Protein AF-A0A7S2RH51-F1 (afdb_monomer)

Organism: NCBI:txid49252

Sequence (144 aa):
NDNNSNNNKDEDDIMIILSPTTQEEMIAVRSLVTKYGSSKYIIIINNKLNPTPRELLTADTVYSMLPLLARPTTTTDNNKKQPAQPKIVVMRRYPKDWEIFIDMDGGGSGFELAGSTPAHSVGKRGPSMDFIADCVKRFMSLKS

Structure (mmCIF, N/CA/C/O backbone):
data_AF-A0A7S2RH51-F1
#
_entry.id   AF-A0A7S2RH51-F1
#
loop_
_atom_site.group_PDB
_atom_site.id
_atom_site.type_symbol
_atom_site.label_atom_id
_atom_site.label_alt_id
_atom_site.label_comp_id
_atom_site.label_asym_id
_atom_site.label_entity_id
_atom_site.label_seq_id
_atom_site.pdbx_PDB_ins_code
_atom_site.Cartn_x
_atom_site.Cartn_y
_atom_site.Cartn_z
_atom_site.occupancy
_atom_site.B_iso_or_equiv
_atom_site.auth_seq_id
_atom_site.auth_comp_id
_atom_site.auth_asym_id
_atom_site.auth_atom_id
_atom_site.pdbx_PDB_model_num
ATOM 1 N N . ASN A 1 1 ? -46.845 7.782 30.530 1.00 42.72 1 ASN A N 1
ATOM 2 C CA . ASN A 1 1 ? -46.306 6.527 29.977 1.00 42.72 1 ASN A CA 1
ATOM 3 C C . ASN A 1 1 ? -45.346 6.857 28.873 1.00 42.72 1 ASN A C 1
ATOM 5 O O . ASN A 1 1 ? -45.741 7.075 27.734 1.00 42.72 1 ASN A O 1
ATOM 9 N N . ASP A 1 2 ? -44.104 6.978 29.313 1.00 51.47 2 ASP A N 1
ATOM 10 C CA . ASP A 1 2 ? -42.903 7.170 28.527 1.00 51.47 2 ASP A CA 1
ATOM 11 C C . ASP A 1 2 ? -42.757 6.082 27.470 1.00 51.47 2 ASP A C 1
ATOM 13 O O . ASP A 1 2 ? -43.002 4.913 27.753 1.00 51.47 2 ASP A O 1
ATOM 17 N N . ASN A 1 3 ? -42.351 6.484 26.270 1.00 48.19 3 ASN A N 1
ATOM 18 C CA . ASN A 1 3 ? -41.490 5.703 25.384 1.00 48.19 3 ASN A CA 1
ATOM 19 C C . ASN A 1 3 ? -40.980 6.635 24.282 1.00 48.19 3 ASN A C 1
ATOM 21 O O . ASN A 1 3 ? -41.241 6.451 23.097 1.00 48.19 3 ASN A O 1
ATOM 25 N N . ASN A 1 4 ? -40.252 7.675 24.696 1.00 46.94 4 ASN A N 1
ATOM 26 C CA . ASN A 1 4 ? -39.352 8.377 23.792 1.00 46.94 4 ASN A CA 1
ATOM 27 C C . ASN A 1 4 ? -38.064 7.545 23.744 1.00 46.94 4 ASN A C 1
ATOM 29 O O . ASN A 1 4 ? -37.116 7.775 24.493 1.00 46.94 4 ASN A O 1
ATOM 33 N N . SER A 1 5 ? -38.097 6.466 22.964 1.00 49.97 5 SER A N 1
ATOM 34 C CA . SER A 1 5 ? -36.938 5.618 22.716 1.00 49.97 5 SER A CA 1
ATOM 35 C C . SER A 1 5 ? -35.871 6.463 22.025 1.00 49.97 5 SER A C 1
ATOM 37 O O . SER A 1 5 ? -35.996 6.772 20.840 1.00 49.97 5 SER A O 1
ATOM 39 N N . ASN A 1 6 ? -34.854 6.853 22.798 1.00 47.38 6 ASN A N 1
ATOM 40 C CA . ASN A 1 6 ? -33.605 7.454 22.342 1.00 47.38 6 ASN A CA 1
ATOM 41 C C . ASN A 1 6 ? -33.017 6.619 21.195 1.00 47.38 6 ASN A C 1
ATOM 43 O O . ASN A 1 6 ? -32.259 5.679 21.420 1.00 47.38 6 ASN A O 1
ATOM 47 N N . ASN A 1 7 ? -33.335 6.993 19.959 1.00 46.38 7 ASN A N 1
ATOM 48 C CA . ASN A 1 7 ? -32.644 6.539 18.758 1.00 46.38 7 ASN A CA 1
ATOM 49 C C . ASN A 1 7 ? -31.316 7.298 18.595 1.00 46.38 7 ASN A C 1
ATOM 51 O O . ASN A 1 7 ? -31.002 7.776 17.511 1.00 46.38 7 ASN A O 1
ATOM 55 N N . ASN A 1 8 ? -30.512 7.381 19.657 1.00 46.84 8 ASN A N 1
ATOM 56 C CA . ASN A 1 8 ? -29.099 7.723 19.519 1.00 46.84 8 ASN A CA 1
ATOM 57 C C . ASN A 1 8 ? -28.368 6.444 19.107 1.00 46.84 8 ASN A C 1
ATOM 59 O O . ASN A 1 8 ? -27.693 5.809 19.912 1.00 46.84 8 ASN A O 1
ATOM 63 N N . LYS A 1 9 ? -28.564 6.017 17.855 1.00 51.78 9 LYS A N 1
ATOM 64 C CA . LYS A 1 9 ? -27.570 5.164 17.206 1.00 51.78 9 LYS A CA 1
ATOM 65 C C . LYS A 1 9 ? -26.326 6.030 17.084 1.00 51.78 9 LYS A C 1
ATOM 67 O O . LYS A 1 9 ? -26.386 7.044 16.403 1.00 51.78 9 LYS A O 1
ATOM 72 N N . ASP A 1 10 ? -25.276 5.667 17.811 1.00 58.12 10 ASP A N 1
ATOM 73 C CA . ASP A 1 10 ? -23.967 6.315 17.789 1.00 58.12 10 ASP A CA 1
ATOM 74 C C . ASP A 1 10 ? -23.570 6.674 16.344 1.00 58.12 10 ASP A C 1
ATOM 76 O O . ASP A 1 10 ? -23.229 5.798 15.559 1.00 58.12 10 ASP A O 1
ATOM 80 N N . GLU A 1 11 ? -23.647 7.958 15.980 1.00 58.50 11 GLU A N 1
ATOM 81 C CA . GLU A 1 11 ? -23.594 8.431 14.583 1.00 58.50 11 GLU A CA 1
ATOM 82 C C . GLU A 1 11 ? -22.218 8.300 13.899 1.00 58.50 11 GLU A C 1
ATOM 84 O O . GLU A 1 11 ? -22.092 8.628 12.724 1.00 58.50 11 GLU A O 1
ATOM 89 N N . ASP A 1 12 ? -21.203 7.739 14.562 1.00 61.59 12 ASP A N 1
ATOM 90 C CA . ASP A 1 12 ? -19.850 7.625 14.005 1.00 61.59 12 ASP A CA 1
ATOM 91 C C . ASP A 1 12 ? -19.326 6.184 14.038 1.00 61.59 12 ASP A C 1
ATOM 93 O O . ASP A 1 12 ? -18.501 5.825 14.883 1.00 61.59 12 ASP A O 1
ATOM 97 N N . ASP A 1 13 ? -19.759 5.345 13.099 1.00 86.44 13 ASP A N 1
ATOM 98 C CA . ASP A 1 13 ? -19.234 3.976 12.937 1.00 86.44 13 ASP A CA 1
ATOM 99 C C . ASP A 1 13 ? -17.772 3.948 12.450 1.00 86.44 13 ASP A C 1
ATOM 101 O O . ASP A 1 13 ? -17.099 2.916 12.534 1.00 86.44 13 ASP A O 1
ATOM 105 N N . ILE A 1 14 ? -17.256 5.074 11.942 1.00 91.44 14 ILE A N 1
ATOM 106 C CA . ILE A 1 14 ? -15.947 5.168 11.290 1.00 91.44 14 ILE A CA 1
ATOM 107 C C . ILE A 1 14 ? -15.128 6.316 11.883 1.00 91.44 14 ILE A C 1
ATOM 109 O O . ILE A 1 14 ? -15.570 7.456 11.960 1.00 91.44 14 ILE A O 1
ATOM 113 N N . MET A 1 15 ? -13.880 6.021 12.231 1.00 92.31 15 MET A N 1
ATOM 114 C CA . MET A 1 15 ? -12.863 6.980 12.639 1.00 92.31 15 MET A CA 1
ATOM 115 C C . MET A 1 15 ? -11.750 7.010 11.595 1.00 92.31 15 MET A C 1
ATOM 117 O O . MET A 1 15 ? -11.119 5.987 11.330 1.00 92.31 15 MET A O 1
ATOM 121 N N . ILE A 1 16 ? -11.474 8.182 11.025 1.00 93.19 16 ILE A N 1
ATOM 122 C CA . ILE A 1 16 ? -10.401 8.366 10.042 1.00 93.19 16 ILE A CA 1
ATOM 123 C C . ILE A 1 16 ? -9.256 9.143 10.689 1.00 93.19 16 ILE A C 1
ATOM 125 O O . ILE A 1 16 ? -9.445 10.258 11.168 1.00 93.19 16 ILE A O 1
ATOM 129 N N . ILE A 1 17 ? -8.058 8.561 10.678 1.00 93.19 17 ILE A N 1
ATOM 130 C CA . ILE A 1 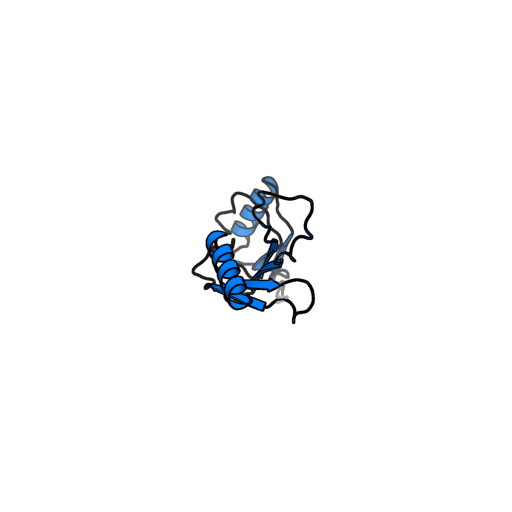17 ? -6.834 9.179 11.191 1.00 93.19 17 ILE A CA 1
ATOM 131 C C . ILE A 1 17 ? -5.897 9.437 10.013 1.00 93.19 17 ILE A C 1
ATOM 133 O O . ILE A 1 17 ? -5.470 8.510 9.319 1.00 93.19 17 ILE A O 1
ATOM 137 N N . LEU A 1 18 ? -5.578 10.707 9.780 1.00 94.00 18 LEU A N 1
ATOM 138 C CA . LEU A 1 18 ? -4.795 11.144 8.629 1.00 94.00 18 LEU A CA 1
ATOM 139 C C . LEU A 1 18 ? -3.346 11.407 9.020 1.00 94.00 18 LEU A C 1
ATOM 141 O O . LEU A 1 18 ? -3.075 12.207 9.907 1.00 94.00 18 LEU A O 1
ATOM 145 N N . SER A 1 19 ? -2.428 10.761 8.306 1.00 91.56 19 SER A N 1
ATOM 146 C CA . SER A 1 19 ? -0.990 11.026 8.328 1.00 91.56 19 SER A CA 1
ATOM 147 C C . SER A 1 19 ? -0.356 11.116 9.728 1.00 91.56 19 SER A C 1
ATOM 149 O O . SER A 1 19 ? 0.442 12.025 9.943 1.00 91.56 19 SER A O 1
ATOM 151 N N . PRO A 1 20 ? -0.639 10.201 10.679 1.00 91.81 20 PRO A N 1
ATOM 152 C CA . PRO A 1 20 ? 0.075 10.213 11.950 1.00 91.81 20 PRO A CA 1
ATOM 153 C C . PRO A 1 20 ? 1.555 9.878 11.713 1.00 91.81 20 PRO A C 1
ATOM 155 O O . PRO A 1 20 ? 1.903 8.920 11.010 1.00 91.81 20 PRO A O 1
ATOM 158 N N . THR A 1 21 ? 2.436 10.687 12.285 1.00 93.44 21 THR A N 1
ATOM 159 C CA . THR A 1 21 ? 3.883 10.681 12.065 1.00 93.44 21 THR A CA 1
ATOM 160 C C . THR A 1 21 ? 4.711 10.870 13.339 1.00 93.44 21 THR A C 1
ATOM 162 O O . THR A 1 21 ? 5.826 10.350 13.379 1.00 93.44 21 THR A O 1
ATOM 165 N N . THR A 1 22 ? 4.212 11.559 14.372 1.00 93.25 22 THR A N 1
ATOM 166 C CA . THR A 1 22 ? 4.982 11.844 15.597 1.00 93.25 22 THR A CA 1
ATOM 167 C C . THR A 1 22 ? 4.779 10.798 16.695 1.00 93.25 22 THR A C 1
ATOM 169 O O . THR A 1 22 ? 3.902 9.932 16.628 1.00 93.25 22 THR A O 1
ATOM 172 N N . GLN A 1 23 ? 5.604 10.865 17.743 1.00 92.56 23 GLN A N 1
ATOM 173 C CA . GLN A 1 23 ? 5.470 9.990 18.907 1.00 92.56 23 GLN A CA 1
ATOM 174 C C . GLN A 1 23 ? 4.186 10.284 19.700 1.00 92.56 23 GLN A C 1
ATOM 176 O O . GLN A 1 23 ? 3.526 9.360 20.171 1.00 92.56 23 GLN A O 1
ATOM 181 N N . GLU A 1 24 ? 3.798 11.549 19.825 1.00 94.19 24 GLU A N 1
ATOM 182 C CA . GLU A 1 24 ? 2.564 11.974 20.492 1.00 94.19 24 GLU A CA 1
ATOM 183 C C . GLU A 1 24 ? 1.340 11.454 19.736 1.00 94.19 24 GLU A C 1
ATOM 185 O O . GLU A 1 24 ? 0.422 10.891 20.336 1.00 94.19 24 GLU A O 1
ATOM 190 N N . GLU A 1 25 ? 1.367 11.550 18.405 1.00 94.38 25 GLU A N 1
ATOM 191 C CA . GLU A 1 25 ? 0.337 10.983 17.536 1.00 94.38 25 GLU A CA 1
ATOM 192 C C . GLU A 1 25 ? 0.288 9.458 17.662 1.00 94.38 25 GLU A C 1
ATOM 194 O O . GLU A 1 25 ? -0.796 8.879 17.685 1.00 94.38 25 GLU A O 1
ATOM 199 N N . MET A 1 26 ? 1.436 8.792 17.835 1.00 93.50 26 MET A N 1
ATOM 200 C CA . MET A 1 26 ? 1.482 7.359 18.135 1.00 93.50 26 MET A CA 1
ATOM 201 C C . MET A 1 26 ? 0.710 7.027 19.410 1.00 93.50 26 MET A C 1
ATOM 203 O O . MET A 1 26 ? -0.088 6.090 19.425 1.00 93.50 26 MET A O 1
ATOM 207 N N . ILE A 1 27 ? 0.951 7.779 20.487 1.00 93.31 27 ILE A N 1
ATOM 208 C CA . ILE A 1 27 ? 0.293 7.575 21.782 1.00 93.31 27 ILE A CA 1
ATOM 209 C C . ILE A 1 27 ? -1.217 7.788 21.634 1.00 93.31 27 ILE A C 1
ATOM 211 O O . ILE A 1 27 ? -2.001 6.965 22.113 1.00 93.31 27 ILE A O 1
ATOM 215 N N . ALA A 1 28 ? -1.625 8.835 20.914 1.00 93.56 28 ALA A N 1
ATOM 216 C CA . ALA A 1 28 ? -3.027 9.110 20.625 1.00 93.56 28 ALA A CA 1
ATOM 217 C C . ALA A 1 28 ? -3.679 7.971 19.825 1.00 93.56 28 ALA A C 1
ATOM 219 O O . ALA A 1 28 ? -4.712 7.449 20.241 1.00 93.56 28 ALA A O 1
ATOM 220 N N . VAL A 1 29 ? -3.046 7.516 18.738 1.00 94.12 29 VAL A N 1
ATOM 221 C CA . VAL A 1 29 ? -3.527 6.388 17.922 1.00 94.12 29 VAL A CA 1
ATOM 222 C C . VAL A 1 29 ? -3.697 5.136 18.775 1.00 94.12 29 VAL A C 1
ATOM 224 O O . VAL A 1 29 ? -4.739 4.491 18.709 1.00 94.12 29 VAL A O 1
ATOM 227 N N . ARG A 1 30 ? -2.717 4.802 19.621 1.00 93.44 30 ARG A N 1
ATOM 228 C CA . ARG A 1 30 ? -2.801 3.626 20.501 1.00 93.44 30 ARG A CA 1
ATOM 229 C C . ARG A 1 30 ? -3.969 3.720 21.477 1.00 93.44 30 ARG A C 1
ATOM 231 O O . ARG A 1 30 ? -4.697 2.742 21.652 1.00 93.44 30 ARG A O 1
ATOM 238 N N . SER A 1 31 ? -4.174 4.894 22.072 1.00 94.00 31 SER A N 1
ATOM 239 C CA . SER A 1 31 ? -5.305 5.155 22.966 1.00 94.00 31 SER A CA 1
ATOM 240 C C . SER A 1 31 ? -6.646 4.997 22.240 1.00 94.00 31 SER A C 1
ATOM 242 O O . SER A 1 31 ? -7.534 4.295 22.722 1.00 94.00 31 SER A O 1
ATOM 244 N N . LEU A 1 32 ? -6.771 5.565 21.035 1.00 93.62 32 LEU A N 1
ATOM 245 C CA . LEU A 1 32 ? -7.980 5.471 20.212 1.00 93.62 32 LEU A CA 1
ATOM 246 C C . LEU A 1 32 ? -8.281 4.032 19.786 1.00 93.62 32 LEU A C 1
ATOM 248 O O . LEU A 1 32 ? -9.415 3.584 19.933 1.00 93.62 32 LEU A O 1
ATOM 252 N N . VAL A 1 33 ? -7.272 3.289 19.323 1.00 92.56 33 VAL A N 1
ATOM 253 C CA . VAL A 1 33 ? -7.434 1.880 18.935 1.00 92.56 33 VAL A CA 1
ATOM 254 C C . VAL A 1 33 ? -7.821 1.016 20.132 1.00 92.56 33 VAL A C 1
ATOM 256 O O . VAL A 1 33 ? -8.706 0.177 20.013 1.00 92.56 33 VAL A O 1
ATOM 259 N N . THR A 1 34 ? -7.234 1.256 21.305 1.00 91.88 34 THR A N 1
ATOM 260 C CA . THR A 1 34 ? -7.600 0.531 22.534 1.00 91.88 34 THR A CA 1
ATOM 261 C C . THR A 1 34 ? -9.038 0.829 22.955 1.00 91.88 34 THR A C 1
ATOM 263 O O . THR A 1 34 ? -9.761 -0.071 23.372 1.00 91.88 34 THR A O 1
ATOM 266 N N . LYS A 1 35 ? -9.460 2.093 22.850 1.00 92.81 35 LYS A N 1
ATOM 267 C CA . LYS A 1 35 ? -10.776 2.536 23.313 1.00 92.81 35 LYS A CA 1
ATOM 268 C C . LYS A 1 35 ? -11.909 2.154 22.360 1.00 92.81 35 LYS A C 1
ATOM 270 O O . LYS A 1 35 ? -12.997 1.831 22.823 1.00 92.81 35 LYS A O 1
ATOM 275 N N . TYR A 1 36 ? -11.667 2.227 21.053 1.00 93.06 36 TYR A N 1
ATOM 276 C CA . TYR A 1 36 ? -12.716 2.131 20.035 1.00 93.06 36 TYR A CA 1
ATOM 277 C C . TYR A 1 36 ? -12.517 0.991 19.034 1.00 93.06 36 TYR A C 1
ATOM 279 O O . TYR A 1 36 ? -13.401 0.755 18.221 1.00 93.06 36 TYR A O 1
ATOM 287 N N . GLY A 1 37 ? -11.404 0.253 19.078 1.00 89.44 37 GLY A N 1
ATOM 288 C CA . GLY A 1 37 ? -11.105 -0.794 18.094 1.00 89.44 37 GLY A CA 1
ATOM 289 C C . GLY A 1 37 ? -12.086 -1.972 18.077 1.00 89.44 37 GLY A C 1
ATOM 290 O O . GLY A 1 37 ? -12.096 -2.726 17.110 1.00 89.44 37 GLY A O 1
ATOM 291 N N . SER A 1 38 ? -12.913 -2.134 19.116 1.00 89.00 38 SER A N 1
ATOM 292 C CA . SER A 1 38 ? -13.986 -3.138 19.174 1.00 89.00 38 SER A CA 1
ATOM 293 C C . SER A 1 38 ? -15.362 -2.612 18.755 1.00 89.00 38 SER A C 1
ATOM 295 O O . SER A 1 38 ? -16.272 -3.415 18.567 1.00 89.00 38 SER A O 1
ATOM 297 N N . SER A 1 39 ? -15.535 -1.292 18.637 1.00 91.19 39 SER A N 1
ATOM 298 C CA . SER A 1 39 ? -16.841 -0.654 18.418 1.00 91.19 39 SER A CA 1
ATOM 299 C C . SER A 1 39 ? -16.901 0.264 17.200 1.00 91.19 39 SER A C 1
ATOM 301 O O . SER A 1 39 ? -17.996 0.607 16.772 1.00 91.19 39 SER A O 1
ATOM 303 N N . LYS A 1 40 ? -15.757 0.664 16.633 1.00 91.06 40 LYS A N 1
ATOM 304 C CA . LYS A 1 40 ? -15.670 1.543 15.461 1.00 91.06 40 LYS A CA 1
ATOM 305 C C . LYS A 1 40 ? -14.646 1.016 14.461 1.00 91.06 40 LYS A C 1
ATOM 307 O O . LYS A 1 40 ? -13.613 0.461 14.839 1.00 91.06 40 LYS A O 1
ATOM 312 N N . TYR A 1 41 ? -14.884 1.266 13.178 1.00 91.50 41 TYR A N 1
ATOM 313 C CA . TYR A 1 41 ? -13.884 1.062 12.136 1.00 91.50 41 TYR A CA 1
ATOM 314 C C . TYR A 1 41 ? -12.849 2.180 12.189 1.00 91.50 41 TYR A C 1
ATOM 316 O O . TYR A 1 41 ? -13.179 3.345 11.998 1.00 91.50 41 TYR A O 1
ATOM 324 N N . ILE A 1 42 ? -11.583 1.836 12.416 1.00 93.31 42 ILE A N 1
ATOM 325 C CA . ILE A 1 42 ? -10.491 2.813 12.435 1.00 93.31 42 ILE A CA 1
ATOM 326 C C . ILE A 1 42 ? -9.705 2.695 11.131 1.00 93.31 42 ILE A C 1
ATOM 328 O O . ILE A 1 42 ? -9.037 1.692 10.881 1.00 93.31 42 ILE A O 1
ATOM 332 N N . ILE A 1 43 ? -9.770 3.735 10.305 1.00 93.31 43 ILE A N 1
ATOM 333 C CA . ILE A 1 43 ? -9.051 3.834 9.036 1.00 93.31 43 ILE A CA 1
ATOM 334 C C . ILE A 1 43 ? -7.880 4.790 9.229 1.00 93.31 43 ILE A C 1
ATOM 336 O O . ILE A 1 43 ? -8.069 5.969 9.519 1.00 93.31 43 ILE A O 1
ATOM 340 N N . ILE A 1 44 ? -6.661 4.291 9.039 1.00 93.06 44 ILE A N 1
ATOM 341 C CA . ILE A 1 44 ? -5.447 5.103 9.144 1.00 93.06 44 ILE A CA 1
ATOM 342 C C . ILE A 1 44 ? -4.832 5.262 7.759 1.00 93.06 44 ILE A C 1
ATOM 344 O O . ILE A 1 44 ? -4.509 4.278 7.095 1.00 93.06 44 ILE A O 1
ATOM 348 N N . ILE A 1 45 ? -4.650 6.508 7.335 1.00 92.25 45 ILE A N 1
ATOM 349 C CA . ILE A 1 45 ? -4.167 6.862 5.997 1.00 92.25 45 ILE A CA 1
ATOM 350 C C . ILE A 1 45 ? -2.765 7.464 6.112 1.00 92.25 45 ILE A C 1
ATOM 352 O O . ILE A 1 45 ? -2.524 8.293 6.982 1.00 92.25 45 ILE A O 1
ATOM 356 N N . ASN A 1 46 ? -1.838 7.070 5.229 1.00 86.50 46 ASN A N 1
ATOM 357 C CA . ASN A 1 46 ? -0.484 7.645 5.111 1.00 86.50 46 ASN A CA 1
ATOM 358 C C . ASN A 1 46 ? 0.328 7.709 6.418 1.00 86.50 46 ASN A C 1
ATOM 360 O O . ASN A 1 46 ? 1.152 8.599 6.623 1.00 86.50 46 ASN A O 1
ATOM 364 N N . ASN A 1 47 ? 0.113 6.738 7.297 1.00 85.88 47 ASN A N 1
ATOM 365 C CA . ASN A 1 47 ? 0.841 6.595 8.546 1.00 85.88 47 ASN A CA 1
ATOM 366 C C . ASN A 1 47 ? 2.357 6.415 8.330 1.00 85.88 47 ASN A C 1
ATOM 368 O O . ASN A 1 47 ? 2.773 5.525 7.585 1.00 85.88 47 ASN A O 1
ATOM 372 N N . LYS A 1 48 ? 3.176 7.185 9.058 1.00 86.88 48 LYS A N 1
ATOM 373 C CA . LYS A 1 48 ? 4.644 7.030 9.119 1.00 86.88 48 LYS A CA 1
ATOM 374 C C . LYS A 1 48 ? 5.164 6.687 10.520 1.00 86.88 48 LYS A C 1
ATOM 376 O O . LYS A 1 48 ? 6.360 6.813 10.771 1.00 86.88 48 LYS A O 1
ATOM 381 N N . LEU A 1 49 ? 4.295 6.233 11.424 1.00 87.06 49 LEU A N 1
ATOM 382 C CA . LEU A 1 49 ? 4.670 5.840 12.781 1.00 87.06 49 LEU A CA 1
ATOM 383 C C . LEU A 1 49 ? 5.771 4.767 12.780 1.00 87.06 49 LEU A C 1
ATOM 385 O O . LEU A 1 49 ? 5.606 3.671 12.226 1.00 87.06 49 LEU A O 1
ATOM 389 N N . ASN A 1 50 ? 6.885 5.092 13.439 1.00 85.00 50 ASN A N 1
ATOM 390 C CA . ASN A 1 50 ? 8.046 4.225 13.588 1.00 85.00 50 ASN A CA 1
ATOM 391 C C . ASN A 1 50 ? 8.529 4.228 15.056 1.00 85.00 50 ASN A C 1
ATOM 393 O O . ASN A 1 50 ? 8.963 5.277 15.531 1.00 85.00 50 ASN A O 1
ATOM 397 N N . PRO A 1 51 ? 8.479 3.091 15.776 1.00 86.62 51 PRO A N 1
ATOM 398 C CA . PRO A 1 51 ? 8.006 1.783 15.319 1.00 86.62 51 PRO A CA 1
ATOM 399 C C . PRO A 1 51 ? 6.497 1.761 15.041 1.00 86.62 51 PRO A C 1
ATOM 401 O O . PRO A 1 51 ? 5.738 2.596 15.526 1.00 86.62 51 PRO A O 1
ATOM 404 N N . THR A 1 52 ? 6.053 0.779 14.257 1.00 85.56 52 THR A N 1
ATOM 405 C CA . THR A 1 52 ? 4.622 0.553 14.031 1.00 85.56 52 THR A CA 1
ATOM 406 C C . THR A 1 52 ? 3.969 0.075 15.338 1.00 85.56 52 THR A C 1
ATOM 408 O O . THR A 1 52 ? 4.466 -0.895 15.920 1.00 85.56 52 THR A O 1
ATOM 411 N N . PRO A 1 53 ? 2.879 0.711 15.811 1.00 87.75 53 PRO A N 1
ATOM 412 C CA . PRO A 1 53 ? 2.159 0.266 17.002 1.00 87.75 53 PRO A CA 1
ATOM 413 C C . PRO A 1 53 ? 1.734 -1.202 16.909 1.00 87.75 53 PRO A C 1
ATOM 415 O O . PRO A 1 53 ? 1.345 -1.675 15.839 1.00 87.75 53 PRO A O 1
ATOM 418 N N . ARG A 1 54 ? 1.786 -1.926 18.034 1.00 88.00 54 ARG A N 1
ATOM 419 C CA . ARG A 1 54 ? 1.461 -3.365 18.085 1.00 88.00 54 ARG A CA 1
ATOM 420 C C . ARG A 1 54 ? 0.017 -3.641 17.691 1.00 88.00 54 ARG A C 1
ATOM 422 O O . ARG A 1 54 ? -0.277 -4.638 17.047 1.00 88.00 54 ARG A O 1
ATOM 429 N N . GLU A 1 55 ? -0.862 -2.723 18.050 1.00 85.19 55 GLU A N 1
ATOM 430 C CA . GLU A 1 55 ? -2.283 -2.719 17.734 1.00 85.19 55 GLU A CA 1
ATOM 431 C C . GLU A 1 55 ? -2.501 -2.654 16.210 1.00 85.19 55 GLU A C 1
ATOM 433 O O . GLU A 1 55 ? -3.438 -3.233 15.670 1.00 85.19 55 GLU A O 1
ATOM 438 N N . LEU A 1 56 ? -1.564 -2.029 15.490 1.00 85.38 56 LEU A N 1
ATOM 439 C CA . LEU A 1 56 ? -1.536 -2.004 14.033 1.00 85.38 56 LEU A CA 1
ATOM 440 C C . LEU A 1 56 ? -0.779 -3.186 13.429 1.00 85.38 56 LEU A C 1
ATOM 442 O O . LEU A 1 56 ? -0.528 -3.147 12.231 1.00 85.38 56 LEU A O 1
ATOM 446 N N . LEU A 1 57 ? -0.406 -4.232 14.177 1.00 83.75 57 LEU A N 1
ATOM 447 C CA . LEU A 1 57 ? 0.164 -5.466 13.608 1.00 83.75 57 LEU A CA 1
ATOM 448 C C . LEU A 1 57 ? -0.917 -6.422 13.105 1.00 83.75 57 LEU A C 1
ATOM 450 O O . LEU A 1 57 ? -0.692 -7.097 12.106 1.00 83.75 57 LEU A O 1
ATOM 454 N N . THR A 1 58 ? -2.119 -6.393 13.679 1.00 82.31 58 THR A N 1
ATOM 455 C CA . THR A 1 58 ? -3.259 -7.231 13.259 1.00 82.31 58 THR A CA 1
ATOM 456 C C . THR A 1 58 ? -4.189 -6.549 12.251 1.00 82.31 58 THR A C 1
ATOM 458 O O . THR A 1 58 ? -4.978 -7.226 11.614 1.00 82.31 58 THR A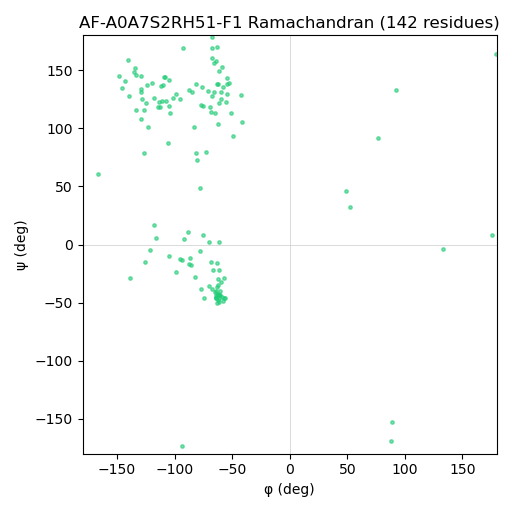 O 1
ATOM 461 N N . ALA A 1 59 ? -4.073 -5.229 12.061 1.00 87.25 59 ALA A N 1
ATOM 462 C CA . ALA A 1 59 ? -4.895 -4.467 11.110 1.00 87.25 59 ALA A CA 1
ATOM 463 C C . ALA A 1 59 ? -4.735 -4.895 9.630 1.00 87.25 59 ALA A C 1
ATOM 465 O O . ALA A 1 59 ? -3.639 -5.236 9.188 1.00 87.25 59 ALA A O 1
ATOM 466 N N . ASP A 1 60 ? -5.769 -4.768 8.809 1.00 88.12 60 ASP A N 1
ATOM 467 C CA . ASP A 1 60 ? -5.644 -5.061 7.378 1.00 88.12 60 ASP A CA 1
ATOM 468 C C . ASP A 1 60 ? -5.032 -3.897 6.584 1.00 88.12 60 ASP A C 1
ATOM 470 O O . ASP A 1 60 ? -5.376 -2.728 6.764 1.00 88.12 60 ASP A O 1
ATOM 474 N N . THR A 1 61 ? -4.127 -4.211 5.652 1.00 88.62 61 THR A N 1
ATOM 475 C CA . THR A 1 61 ? -3.669 -3.241 4.647 1.00 88.62 61 THR A CA 1
ATOM 476 C C . THR A 1 61 ? -4.661 -3.214 3.487 1.00 88.62 61 THR A C 1
ATOM 478 O O . THR A 1 61 ? -4.628 -4.080 2.613 1.00 88.62 61 THR A O 1
ATOM 481 N N . VAL A 1 62 ? -5.532 -2.201 3.473 1.00 89.38 62 VAL A N 1
ATOM 482 C CA . VAL A 1 62 ? -6.575 -2.036 2.443 1.00 89.38 62 VAL A CA 1
ATOM 483 C C . VAL A 1 62 ? -5.992 -1.547 1.118 1.00 89.38 62 VAL A C 1
ATOM 485 O O . VAL A 1 62 ? -6.309 -2.079 0.054 1.00 89.38 62 VAL A O 1
ATOM 488 N N . TYR A 1 63 ? -5.118 -0.544 1.176 1.00 90.44 63 TYR A N 1
ATOM 489 C CA . TYR A 1 63 ? -4.490 0.047 0.003 1.00 90.44 63 TYR A CA 1
ATOM 490 C C . TYR A 1 63 ? -3.060 0.477 0.325 1.00 90.44 63 TYR A C 1
ATOM 492 O O . TYR A 1 63 ? -2.817 1.096 1.360 1.00 90.44 63 TYR A O 1
ATOM 500 N N . SER A 1 64 ? -2.114 0.160 -0.555 1.00 90.75 64 SER A N 1
ATOM 501 C CA . SER A 1 64 ? -0.741 0.657 -0.475 1.00 90.75 64 SER A CA 1
ATOM 502 C C . SER A 1 64 ? -0.154 0.816 -1.868 1.00 90.75 64 SER A C 1
ATOM 504 O O . SER A 1 64 ? -0.439 0.019 -2.765 1.00 90.75 64 SER A O 1
ATOM 506 N N . MET A 1 65 ? 0.675 1.841 -2.034 1.00 92.19 65 MET A N 1
ATOM 507 C CA . MET A 1 65 ? 1.433 2.091 -3.248 1.00 92.19 65 MET A CA 1
ATOM 508 C C . MET A 1 65 ? 2.836 2.550 -2.869 1.00 92.19 65 MET A C 1
ATOM 510 O O . MET A 1 65 ? 3.004 3.498 -2.102 1.00 92.19 65 MET A O 1
ATOM 514 N N . LEU A 1 66 ? 3.837 1.885 -3.432 1.00 92.69 66 LEU A N 1
ATOM 515 C CA . LEU A 1 66 ? 5.240 2.225 -3.283 1.00 92.69 66 LEU A CA 1
ATOM 516 C C . LEU A 1 66 ? 5.833 2.458 -4.681 1.00 92.69 66 LEU A C 1
ATOM 518 O O . LEU A 1 66 ? 6.111 1.491 -5.397 1.00 92.69 66 LEU A O 1
ATOM 522 N N . PRO A 1 67 ? 5.998 3.727 -5.093 1.00 92.56 67 PRO A N 1
ATOM 523 C CA . PRO A 1 67 ? 6.690 4.063 -6.326 1.00 92.56 67 PRO A CA 1
ATOM 524 C C . PRO A 1 67 ? 8.203 3.914 -6.138 1.00 92.56 67 PRO A C 1
ATOM 526 O O . PRO A 1 67 ? 8.771 4.363 -5.141 1.00 92.56 67 PRO A O 1
ATOM 529 N N . LEU A 1 68 ? 8.859 3.299 -7.114 1.00 91.94 68 LEU A N 1
ATOM 530 C CA . LEU A 1 68 ? 10.292 3.038 -7.149 1.00 91.94 68 LEU A CA 1
ATOM 531 C C . LEU A 1 68 ? 10.844 3.402 -8.533 1.00 91.94 68 LEU A C 1
ATOM 533 O O . LEU A 1 68 ? 10.146 3.326 -9.544 1.00 91.94 68 LEU A O 1
ATOM 537 N N . LEU A 1 69 ? 12.119 3.778 -8.584 1.00 87.31 69 LEU A N 1
ATOM 538 C CA . LEU A 1 69 ? 12.840 4.023 -9.831 1.00 87.31 69 LEU A CA 1
ATOM 539 C C . LEU A 1 69 ? 14.091 3.149 -9.846 1.00 87.31 69 LEU A C 1
ATOM 541 O O . LEU A 1 69 ? 14.926 3.259 -8.944 1.00 87.31 69 LEU A O 1
ATOM 545 N N . ALA A 1 70 ? 14.225 2.290 -10.854 1.00 80.50 70 ALA A N 1
ATOM 546 C CA . ALA A 1 70 ? 15.431 1.495 -11.028 1.00 80.50 70 ALA A CA 1
ATOM 547 C C . ALA A 1 70 ? 16.537 2.371 -11.618 1.00 80.50 70 ALA A C 1
ATOM 549 O O . ALA A 1 70 ? 16.401 2.904 -12.715 1.00 80.50 70 ALA A O 1
ATOM 550 N N . ARG A 1 71 ? 17.651 2.499 -10.896 1.00 76.50 71 ARG A N 1
ATOM 551 C CA . ARG A 1 71 ? 18.829 3.225 -11.375 1.00 76.50 71 ARG A CA 1
ATOM 552 C C . ARG A 1 71 ? 19.921 2.240 -11.778 1.00 76.50 71 ARG A C 1
ATOM 554 O O . ARG A 1 71 ? 20.114 1.249 -11.072 1.00 76.50 71 ARG A O 1
ATOM 561 N N . PRO A 1 72 ? 20.660 2.503 -12.865 1.00 68.56 72 PRO A N 1
ATOM 562 C CA . PRO A 1 72 ? 21.852 1.736 -13.170 1.00 68.56 72 PRO A CA 1
ATOM 563 C C . PRO A 1 72 ? 22.883 1.919 -12.052 1.00 68.56 72 PRO A C 1
ATOM 565 O O . PRO A 1 72 ? 23.103 3.026 -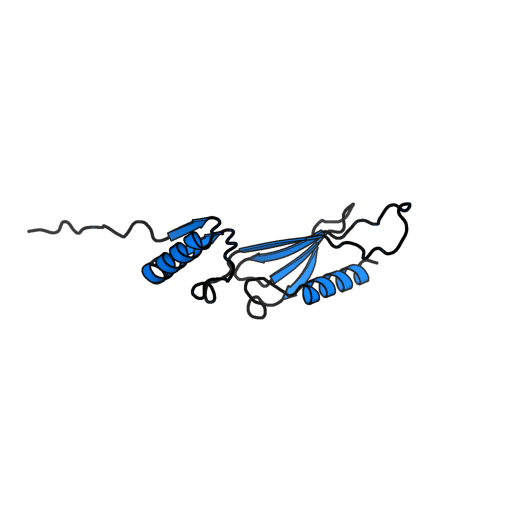11.558 1.00 68.56 72 PRO A O 1
ATOM 568 N N . THR A 1 73 ? 23.536 0.826 -11.672 1.00 66.50 73 THR A N 1
ATOM 569 C CA . THR A 1 73 ? 24.695 0.834 -10.777 1.00 66.50 73 THR A CA 1
ATOM 570 C C . THR A 1 73 ? 25.885 1.394 -11.559 1.00 66.50 73 THR A C 1
ATOM 572 O O . THR A 1 73 ? 26.671 0.643 -12.124 1.00 66.50 73 THR A O 1
ATOM 575 N N . THR A 1 74 ? 25.990 2.712 -11.722 1.00 59.81 74 THR A N 1
ATOM 576 C CA . THR A 1 74 ? 27.086 3.294 -12.508 1.00 59.81 74 THR A CA 1
ATOM 577 C C . THR A 1 74 ? 28.427 3.118 -11.801 1.00 59.81 74 THR A C 1
ATOM 579 O O . THR A 1 74 ? 28.701 3.793 -10.811 1.00 59.81 74 THR A O 1
ATOM 582 N N . THR A 1 75 ? 29.307 2.319 -12.396 1.00 52.12 75 THR A N 1
ATOM 583 C CA . THR A 1 75 ? 30.649 2.789 -12.741 1.00 52.12 75 THR A CA 1
ATOM 584 C C . THR A 1 75 ? 30.647 3.177 -14.228 1.00 52.12 75 THR A C 1
ATOM 586 O O . THR A 1 75 ? 30.285 2.372 -15.082 1.00 52.12 75 THR A O 1
ATOM 589 N N . THR A 1 76 ? 31.139 4.383 -14.535 1.00 49.72 76 THR A N 1
ATOM 590 C CA . THR A 1 76 ? 31.650 4.857 -15.849 1.00 49.72 76 THR A CA 1
ATOM 591 C C . THR A 1 76 ? 30.706 5.570 -16.848 1.00 49.72 76 THR A C 1
ATOM 593 O O . THR A 1 76 ? 29.623 5.105 -17.185 1.00 49.72 76 THR A O 1
ATOM 596 N N . ASP A 1 77 ? 31.250 6.686 -17.359 1.00 52.72 77 ASP A N 1
ATOM 597 C CA . ASP A 1 77 ? 30.929 7.517 -18.533 1.00 52.72 77 ASP A CA 1
ATOM 598 C C . ASP A 1 77 ? 29.738 8.492 -18.514 1.00 52.72 77 ASP A C 1
ATOM 600 O O . ASP A 1 77 ? 28.645 8.227 -19.008 1.00 52.72 77 ASP A O 1
ATOM 604 N N . ASN A 1 78 ? 30.051 9.734 -18.119 1.00 56.34 78 ASN A N 1
ATOM 605 C CA . ASN A 1 78 ? 29.218 10.943 -18.228 1.00 56.34 78 ASN A CA 1
ATOM 606 C C . ASN A 1 78 ? 28.836 11.357 -19.672 1.00 56.34 78 ASN A C 1
ATOM 608 O O . ASN A 1 78 ? 28.182 12.381 -19.845 1.00 56.34 78 ASN A O 1
ATOM 612 N N . ASN A 1 79 ? 29.223 10.599 -20.708 1.00 54.09 79 ASN A N 1
ATOM 613 C CA . ASN A 1 79 ? 29.099 11.008 -22.117 1.00 54.09 79 ASN A CA 1
ATOM 614 C C . ASN A 1 79 ? 28.155 10.149 -22.984 1.00 54.09 79 ASN A C 1
ATOM 616 O O . ASN A 1 79 ? 28.058 10.393 -24.187 1.00 54.09 79 ASN A O 1
ATOM 620 N N . LYS A 1 80 ? 27.427 9.170 -22.428 1.00 59.16 80 LYS A N 1
ATOM 621 C CA . LYS A 1 80 ? 26.396 8.421 -23.178 1.00 59.16 80 LYS A CA 1
ATOM 622 C C . LYS A 1 80 ? 24.994 8.779 -22.687 1.00 59.16 80 LYS A C 1
ATOM 624 O O . LYS A 1 80 ? 24.758 8.844 -21.484 1.00 59.16 80 LYS A O 1
ATOM 629 N N . LYS A 1 81 ? 24.051 8.967 -23.625 1.00 58.66 81 LYS A N 1
ATOM 630 C CA . LYS A 1 81 ? 22.608 9.001 -23.323 1.00 58.66 81 LYS A CA 1
ATOM 631 C C . LYS A 1 81 ? 22.281 7.747 -22.512 1.00 58.66 81 LYS A C 1
ATOM 633 O O . LYS A 1 81 ? 22.419 6.641 -23.033 1.00 58.66 81 LYS A O 1
ATOM 638 N N . GLN A 1 82 ? 21.914 7.918 -21.244 1.00 59.75 82 GLN A N 1
ATOM 639 C CA . GLN A 1 82 ? 21.522 6.785 -20.416 1.00 59.75 82 GLN A CA 1
ATOM 640 C C . GLN A 1 82 ? 20.258 6.145 -21.009 1.00 59.75 82 GLN A C 1
ATOM 642 O O . GLN A 1 82 ? 19.368 6.879 -21.451 1.00 59.75 82 GLN A O 1
ATOM 647 N N . PRO A 1 83 ? 20.173 4.805 -21.051 1.00 63.78 83 PRO A N 1
ATOM 648 C CA . PRO A 1 83 ? 18.938 4.135 -21.437 1.00 63.78 83 PRO A CA 1
ATOM 649 C C . PRO A 1 83 ? 17.799 4.533 -20.487 1.00 63.78 83 PRO A C 1
ATOM 651 O O . PRO A 1 83 ? 18.043 4.883 -19.327 1.00 63.78 83 PRO A O 1
ATOM 654 N N . ALA A 1 84 ? 16.559 4.481 -20.984 1.00 68.69 84 ALA A N 1
ATOM 655 C CA . ALA A 1 84 ? 15.370 4.756 -20.182 1.00 68.69 84 ALA A CA 1
ATOM 656 C C . ALA A 1 84 ? 15.357 3.862 -18.930 1.00 68.69 84 ALA A C 1
ATOM 658 O O . ALA A 1 84 ? 15.563 2.649 -19.009 1.00 68.69 84 ALA A O 1
ATOM 659 N N . GLN A 1 85 ? 15.166 4.484 -17.767 1.00 79.38 85 GLN A N 1
ATOM 660 C CA . GLN A 1 85 ? 15.180 3.800 -16.478 1.00 79.38 85 GLN A CA 1
ATOM 661 C C . GLN A 1 85 ? 13.790 3.219 -16.177 1.00 79.38 85 GLN A C 1
ATOM 663 O O . GLN A 1 85 ? 12.812 3.964 -16.269 1.00 79.38 85 GLN A O 1
ATOM 668 N N . PRO A 1 86 ? 13.680 1.935 -15.783 1.00 85.94 86 PRO A N 1
ATOM 669 C CA . PRO A 1 86 ? 12.400 1.346 -15.411 1.00 85.94 86 PRO A CA 1
ATOM 670 C C . PRO A 1 86 ? 11.754 2.092 -14.236 1.00 85.94 86 PRO A C 1
ATOM 672 O O . PRO A 1 86 ? 12.348 2.223 -13.157 1.00 85.94 86 PRO A O 1
ATOM 675 N N . LYS A 1 87 ? 10.512 2.536 -14.424 1.00 91.06 87 LYS A N 1
ATOM 676 C CA . LYS A 1 87 ? 9.633 3.002 -13.347 1.00 91.06 87 LYS A CA 1
ATOM 677 C C . LYS A 1 87 ? 8.898 1.802 -12.783 1.00 91.06 87 LYS A C 1
ATOM 679 O O . LYS A 1 87 ? 8.358 0.998 -13.532 1.00 91.06 87 LYS A O 1
ATOM 684 N N . ILE A 1 88 ? 8.867 1.674 -11.467 1.00 94.00 88 ILE A N 1
ATOM 685 C CA . ILE A 1 88 ? 8.291 0.515 -10.791 1.00 94.00 88 ILE A CA 1
ATOM 686 C C . ILE A 1 88 ? 7.218 1.003 -9.824 1.00 94.00 88 ILE A C 1
ATOM 688 O O . ILE A 1 88 ? 7.416 1.974 -9.096 1.00 94.00 88 ILE A O 1
ATOM 692 N N . VAL A 1 89 ? 6.082 0.318 -9.787 1.00 94.69 89 VAL A N 1
ATOM 693 C CA . VAL A 1 89 ? 5.022 0.559 -8.808 1.00 94.69 89 VAL A CA 1
ATOM 694 C C . VAL A 1 89 ? 4.691 -0.755 -8.125 1.00 94.69 89 VAL A C 1
ATOM 696 O O . VAL A 1 89 ? 4.206 -1.690 -8.756 1.00 94.69 89 VAL A O 1
ATOM 699 N N . VAL A 1 90 ? 4.936 -0.819 -6.820 1.00 95.56 90 VAL A N 1
ATOM 700 C CA . VAL A 1 90 ? 4.500 -1.934 -5.976 1.00 95.56 90 VAL A CA 1
ATOM 701 C C . VAL A 1 90 ? 3.175 -1.547 -5.337 1.00 95.56 90 VAL A C 1
ATOM 703 O O . VAL A 1 90 ? 3.076 -0.494 -4.709 1.00 95.56 90 VAL A O 1
ATOM 706 N N . MET A 1 91 ? 2.147 -2.370 -5.502 1.00 95.12 91 MET A N 1
ATOM 707 C CA . MET A 1 91 ? 0.788 -2.030 -5.099 1.00 95.12 91 MET A CA 1
ATOM 708 C C . MET A 1 91 ? 0.117 -3.165 -4.333 1.00 95.12 91 MET A C 1
ATOM 7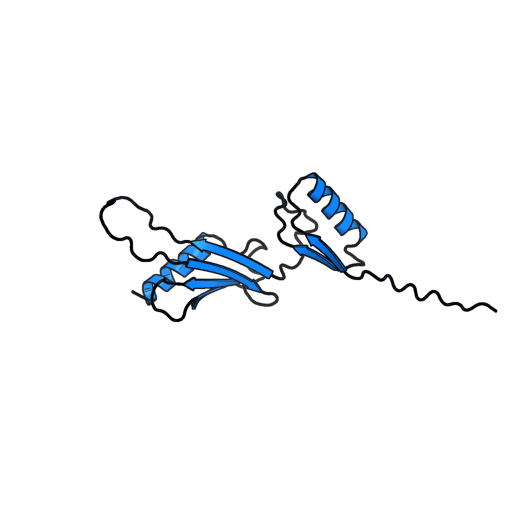10 O O . MET A 1 91 ? 0.293 -4.343 -4.635 1.00 95.12 91 MET A O 1
ATOM 714 N N . ARG A 1 92 ? -0.719 -2.786 -3.367 1.00 93.88 92 ARG A N 1
ATOM 715 C CA . ARG A 1 92 ? -1.642 -3.667 -2.651 1.00 93.88 92 ARG A CA 1
ATOM 716 C C . ARG A 1 92 ? -3.037 -3.063 -2.706 1.00 93.88 92 ARG A C 1
ATOM 718 O O . ARG A 1 92 ? -3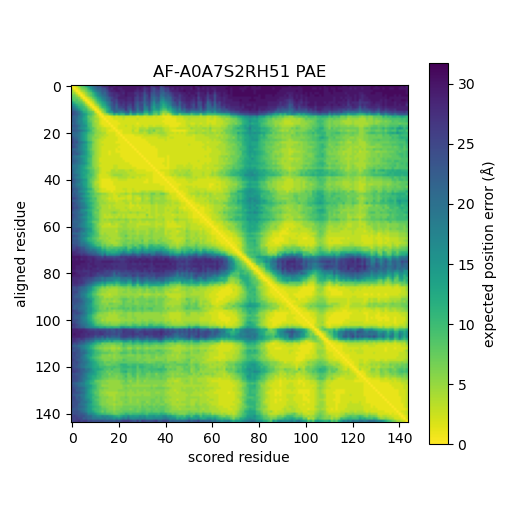.217 -1.927 -2.283 1.00 93.88 92 ARG A O 1
ATOM 725 N N . ARG A 1 93 ? -4.020 -3.832 -3.182 1.00 91.31 93 ARG A N 1
ATOM 726 C CA . ARG A 1 93 ? -5.452 -3.470 -3.163 1.00 91.31 93 ARG A CA 1
ATOM 727 C C . ARG A 1 93 ? -6.269 -4.610 -2.570 1.00 91.31 93 ARG A C 1
ATOM 729 O O . ARG A 1 93 ? -6.367 -5.655 -3.207 1.00 91.31 93 ARG A O 1
ATOM 736 N N . TYR A 1 94 ? -6.791 -4.464 -1.355 1.00 87.94 94 TYR A N 1
ATOM 737 C CA . TYR A 1 94 ? -7.539 -5.531 -0.682 1.00 87.94 94 TYR A CA 1
ATOM 738 C C . TYR A 1 94 ? -8.745 -5.972 -1.524 1.00 87.94 94 TYR A C 1
ATOM 740 O O . TYR A 1 94 ? -9.430 -5.114 -2.079 1.00 87.94 94 TYR A O 1
ATOM 748 N N . PRO A 1 95 ? -8.997 -7.287 -1.674 1.00 90.25 95 PRO A N 1
ATOM 749 C CA . PRO A 1 95 ? -8.308 -8.423 -1.044 1.00 90.25 95 PRO A CA 1
ATOM 750 C C . PRO A 1 95 ? -7.132 -9.011 -1.848 1.00 90.25 95 PRO A C 1
ATOM 752 O O . PRO A 1 95 ? -6.549 -9.987 -1.398 1.00 90.25 95 PRO A O 1
ATOM 755 N N . LYS A 1 96 ? -6.740 -8.420 -2.986 1.00 91.62 96 LYS A N 1
ATOM 756 C CA . LYS A 1 96 ? -5.783 -8.990 -3.961 1.00 91.62 96 LYS A CA 1
ATOM 757 C C . LYS A 1 96 ? -4.367 -9.216 -3.427 1.00 91.62 96 LYS A C 1
ATOM 759 O O . LYS A 1 96 ? -4.001 -8.703 -2.383 1.00 91.62 96 LYS A O 1
ATOM 764 N N . ASP A 1 97 ? -3.536 -9.910 -4.179 1.00 94.06 97 ASP A N 1
ATOM 765 C CA . ASP A 1 97 ? -2.118 -10.050 -3.859 1.00 94.06 97 ASP A CA 1
ATOM 766 C C . ASP A 1 97 ? -1.349 -8.725 -3.981 1.00 94.06 97 ASP A C 1
ATOM 768 O O . ASP A 1 97 ? -1.874 -7.711 -4.455 1.00 94.06 97 ASP A O 1
ATOM 772 N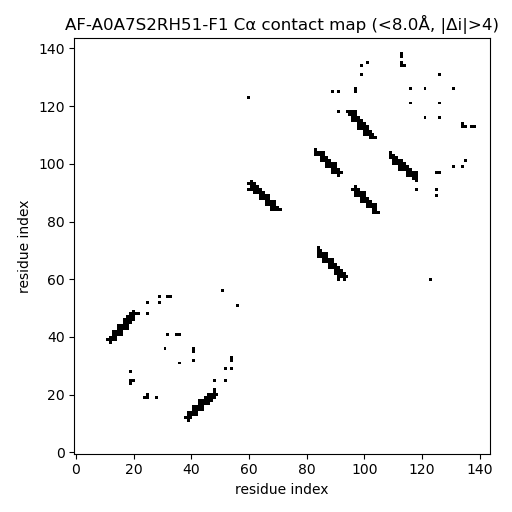 N . TRP A 1 98 ? -0.105 -8.713 -3.500 1.00 95.31 98 TRP A N 1
ATOM 773 C CA . TRP A 1 98 ? 0.822 -7.640 -3.845 1.00 95.31 98 TRP A CA 1
ATOM 774 C C . TRP A 1 98 ? 1.222 -7.798 -5.304 1.00 95.31 98 TRP A C 1
ATOM 776 O O . TRP A 1 98 ? 1.601 -8.888 -5.725 1.00 95.31 98 TRP A O 1
ATOM 786 N N . GLU A 1 99 ? 1.160 -6.710 -6.057 1.00 96.62 99 GLU A N 1
ATOM 787 C CA . GLU A 1 99 ? 1.448 -6.667 -7.488 1.00 96.62 99 GLU A CA 1
ATOM 788 C C . GLU A 1 99 ? 2.612 -5.700 -7.738 1.00 96.62 99 GLU A C 1
ATOM 790 O O . GLU A 1 99 ? 2.685 -4.630 -7.129 1.00 96.62 99 GLU A O 1
ATOM 795 N N . ILE A 1 100 ? 3.526 -6.069 -8.634 1.00 96.56 100 ILE A N 1
ATOM 796 C CA . ILE A 1 100 ? 4.658 -5.242 -9.057 1.00 96.56 100 ILE A CA 1
ATOM 797 C C . ILE A 1 100 ? 4.456 -4.906 -10.525 1.00 96.56 100 ILE A C 1
ATOM 799 O O . ILE A 1 100 ? 4.449 -5.799 -11.370 1.00 96.56 100 ILE A O 1
ATOM 803 N N . PHE A 1 101 ? 4.322 -3.621 -10.822 1.00 95.12 101 PHE A N 1
ATOM 804 C CA . PHE A 1 101 ? 4.173 -3.102 -12.172 1.00 95.12 101 PHE A CA 1
ATOM 805 C C . PHE A 1 101 ? 5.434 -2.373 -12.614 1.00 95.12 101 PHE A C 1
ATOM 807 O O . PHE A 1 101 ? 6.063 -1.693 -11.802 1.00 95.12 101 PHE A O 1
ATOM 814 N N . ILE A 1 102 ? 5.785 -2.490 -13.892 1.00 93.44 102 ILE A N 1
ATOM 815 C CA . ILE A 1 102 ? 6.965 -1.856 -14.483 1.00 93.44 102 ILE A CA 1
ATOM 816 C C . ILE A 1 102 ? 6.559 -1.099 -15.742 1.00 93.44 102 ILE A C 1
ATOM 818 O O . ILE A 1 102 ? 5.836 -1.627 -16.581 1.00 93.44 102 ILE A O 1
ATOM 822 N N . ASP A 1 103 ? 7.039 0.131 -15.861 1.00 90.81 103 ASP A N 1
ATOM 823 C CA . ASP A 1 103 ? 6.927 0.966 -17.049 1.00 90.81 103 ASP A CA 1
ATOM 824 C C . ASP A 1 103 ? 8.331 1.289 -17.579 1.00 90.81 103 ASP A C 1
ATOM 826 O O . ASP A 1 103 ? 9.217 1.750 -16.850 1.00 90.81 103 ASP A O 1
ATOM 830 N N . MET A 1 104 ? 8.525 0.994 -18.859 1.00 84.31 104 MET A N 1
ATOM 831 C CA . MET A 1 104 ? 9.762 1.177 -19.604 1.00 84.31 104 MET A CA 1
ATOM 832 C C . MET A 1 104 ? 9.567 2.384 -20.518 1.00 84.31 104 MET A C 1
ATOM 834 O O . MET A 1 104 ? 9.110 2.238 -21.650 1.00 84.31 104 MET A O 1
ATOM 838 N N . ASP A 1 105 ? 9.851 3.577 -19.995 1.00 74.06 105 ASP A N 1
ATOM 839 C CA . ASP A 1 105 ? 9.547 4.856 -20.646 1.00 74.06 105 ASP A CA 1
ATOM 840 C C . ASP A 1 105 ? 9.859 4.886 -22.158 1.00 74.06 105 ASP A C 1
ATOM 842 O O . ASP A 1 105 ? 10.993 4.642 -22.577 1.00 74.06 105 ASP A O 1
ATOM 846 N N . GLY A 1 106 ? 8.863 5.305 -22.955 1.00 55.94 106 GLY A N 1
ATOM 847 C CA . GLY A 1 106 ? 9.086 5.948 -24.257 1.00 55.94 106 GLY A CA 1
ATOM 848 C C . GLY A 1 106 ? 8.274 5.464 -25.466 1.00 55.94 106 GLY A C 1
ATOM 849 O O . GLY A 1 106 ? 8.419 6.063 -26.528 1.00 55.94 106 GLY A O 1
ATOM 850 N N . GLY A 1 107 ? 7.431 4.430 -25.357 1.00 53.41 107 GLY A N 1
ATOM 851 C CA . GLY A 1 107 ? 6.610 3.986 -26.504 1.00 53.41 107 GLY A CA 1
ATOM 852 C C . GLY A 1 107 ? 5.746 2.730 -26.326 1.00 53.41 107 GLY A C 1
ATOM 853 O O . GLY A 1 107 ? 5.201 2.241 -27.312 1.00 53.41 107 GLY A O 1
ATOM 854 N N . GLY A 1 108 ? 5.640 2.183 -25.110 1.00 60.00 108 GLY A N 1
ATOM 855 C CA . GLY A 1 108 ? 4.860 0.973 -24.811 1.00 60.00 108 GLY A CA 1
ATOM 856 C C . GLY A 1 108 ? 3.424 1.238 -24.334 1.00 60.00 108 GLY A C 1
ATOM 857 O O . GLY A 1 108 ? 2.958 2.373 -24.298 1.00 60.00 108 GLY A O 1
ATOM 858 N N . SER A 1 109 ? 2.729 0.175 -23.915 1.00 70.25 109 SER A N 1
ATOM 859 C CA . SER A 1 109 ? 1.344 0.191 -23.406 1.00 70.25 109 SER A CA 1
ATOM 860 C C . SER A 1 109 ? 1.177 0.734 -21.972 1.00 70.25 109 SER A C 1
ATOM 862 O O . SER A 1 109 ? 0.089 0.632 -21.408 1.00 70.25 109 SER A O 1
ATOM 864 N N . GLY A 1 110 ? 2.234 1.296 -21.373 1.00 85.25 110 GLY A N 1
ATOM 865 C CA . GLY A 1 110 ? 2.278 1.734 -19.973 1.00 85.25 110 GLY A CA 1
ATOM 866 C C . GLY A 1 110 ? 2.729 0.630 -19.009 1.00 85.25 110 GLY A C 1
ATOM 867 O O . GLY A 1 110 ? 3.463 -0.276 -19.391 1.00 85.25 110 GLY A O 1
ATOM 868 N N . PHE A 1 111 ? 2.292 0.716 -17.749 1.00 90.94 111 PHE A N 1
ATOM 869 C CA . PHE A 1 111 ? 2.656 -0.222 -16.683 1.00 90.94 111 PHE A CA 1
ATOM 870 C C . PHE A 1 111 ? 2.206 -1.664 -16.969 1.00 90.94 111 PHE A C 1
ATOM 872 O O . PHE A 1 111 ? 1.012 -1.945 -17.072 1.00 90.94 111 PHE A O 1
ATOM 879 N N . GLU A 1 112 ? 3.158 -2.594 -16.991 1.00 93.44 112 GLU A N 1
ATOM 880 C CA . GLU A 1 112 ? 2.923 -4.029 -17.164 1.00 93.44 112 GLU A CA 1
ATOM 881 C C . GLU A 1 112 ? 3.194 -4.801 -15.865 1.00 93.44 112 GLU A C 1
ATOM 883 O O . GLU A 1 112 ? 4.106 -4.465 -15.108 1.00 93.44 112 GLU A O 1
ATOM 888 N N . LEU A 1 113 ? 2.413 -5.852 -15.595 1.00 94.31 113 LEU A N 1
ATOM 889 C CA . LEU A 1 113 ? 2.610 -6.707 -14.422 1.00 94.31 113 LEU A CA 1
ATOM 890 C C . LEU A 1 113 ? 3.896 -7.534 -14.578 1.00 94.31 113 LEU A C 1
ATOM 892 O O . LEU A 1 113 ? 4.001 -8.372 -15.470 1.00 94.31 113 LEU A O 1
ATOM 896 N N . ALA A 1 114 ? 4.848 -7.335 -13.671 1.00 94.75 114 ALA A N 1
ATOM 897 C CA . ALA A 1 114 ? 6.123 -8.048 -13.640 1.00 94.75 114 ALA A CA 1
ATOM 898 C C . ALA A 1 114 ? 6.146 -9.214 -12.642 1.00 94.75 114 ALA A C 1
ATOM 900 O O . ALA A 1 114 ? 6.942 -10.143 -12.784 1.00 94.75 114 ALA A O 1
ATOM 901 N N . GLY A 1 115 ? 5.285 -9.178 -11.625 1.00 94.88 115 GLY A N 1
ATOM 902 C CA . GLY A 1 115 ? 5.190 -10.241 -10.634 1.00 94.88 115 GLY A CA 1
ATOM 903 C C . GLY A 1 115 ? 4.154 -9.952 -9.559 1.00 94.88 115 GLY A C 1
ATOM 904 O O . GLY A 1 115 ? 3.713 -8.814 -9.386 1.00 94.88 115 GLY A O 1
ATOM 905 N N . SER A 1 116 ? 3.781 -10.993 -8.823 1.00 96.19 116 SER A N 1
ATOM 906 C CA . SER A 1 116 ? 2.899 -10.890 -7.667 1.00 96.19 116 SER A CA 1
ATOM 907 C C . SER A 1 116 ? 3.345 -11.817 -6.540 1.00 96.19 116 SER A C 1
ATOM 909 O O . SER A 1 116 ? 4.094 -12.772 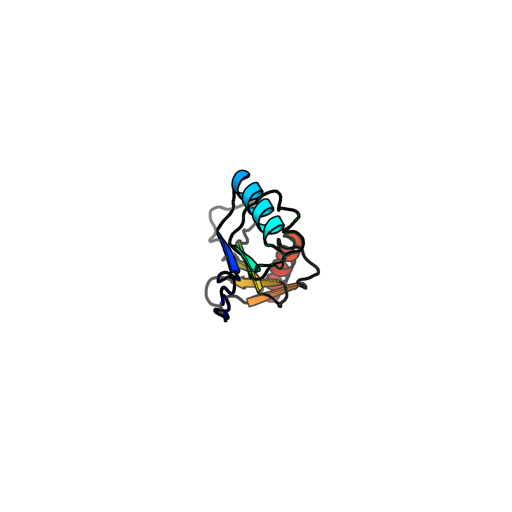-6.753 1.00 96.19 116 SER A O 1
ATOM 911 N N . THR A 1 117 ? 2.909 -11.516 -5.319 1.00 95.00 117 THR A N 1
ATOM 912 C CA . THR A 1 117 ? 3.114 -12.384 -4.155 1.00 95.00 117 THR A CA 1
ATOM 913 C C . THR A 1 117 ? 1.898 -12.337 -3.233 1.00 95.00 117 THR A C 1
ATOM 915 O O . THR A 1 117 ? 1.322 -11.252 -3.056 1.00 95.00 117 THR A O 1
ATOM 918 N N . PRO A 1 118 ? 1.489 -13.477 -2.644 1.00 92.88 118 PRO A N 1
ATOM 919 C CA . PRO A 1 118 ? 0.304 -13.529 -1.811 1.00 92.88 118 PRO A CA 1
ATOM 920 C C . PRO A 1 118 ? 0.286 -12.491 -0.691 1.00 92.88 118 PRO A C 1
ATOM 922 O O . PRO A 1 118 ? 1.278 -12.262 0.001 1.00 92.88 118 PRO A O 1
ATOM 925 N N . ALA A 1 119 ? -0.872 -11.874 -0.456 1.00 87.62 119 ALA A N 1
ATOM 926 C CA . ALA A 1 119 ? -1.002 -10.845 0.581 1.00 87.62 119 ALA A CA 1
ATOM 927 C C . ALA A 1 119 ? -0.601 -11.320 1.991 1.00 87.62 119 ALA A C 1
ATOM 929 O O . ALA A 1 119 ? -0.164 -10.512 2.803 1.00 87.62 119 ALA A O 1
ATOM 930 N N . HIS A 1 120 ? -0.760 -12.614 2.270 1.00 85.62 120 HIS A N 1
ATOM 931 C CA . HIS A 1 120 ? -0.461 -13.231 3.561 1.00 85.62 120 HIS A CA 1
ATOM 932 C C . HIS A 1 120 ? 0.999 -13.689 3.699 1.00 85.62 120 HIS A C 1
ATOM 934 O O . HIS A 1 120 ? 1.444 -13.938 4.817 1.00 85.62 120 HIS A O 1
ATOM 940 N N . SER A 1 121 ? 1.752 -13.811 2.597 1.00 86.38 121 SER A N 1
ATOM 941 C CA . SER A 1 121 ? 3.157 -14.247 2.631 1.00 86.38 121 SER A CA 1
ATOM 942 C C . SER A 1 121 ? 4.143 -13.101 2.855 1.00 86.38 121 SER A C 1
ATOM 944 O O . SER A 1 121 ? 5.319 -13.343 3.110 1.00 86.38 121 SER A O 1
ATOM 946 N N . VAL A 1 122 ? 3.683 -11.853 2.763 1.00 83.69 122 VAL A N 1
ATOM 947 C CA . VAL A 1 122 ? 4.497 -10.649 2.958 1.00 83.69 122 VAL A CA 1
ATOM 948 C C . VAL A 1 122 ? 3.829 -9.706 3.952 1.00 83.69 122 VAL A C 1
ATOM 950 O O . VAL A 1 122 ? 2.608 -9.596 4.018 1.00 83.69 122 VAL A O 1
ATOM 953 N N . GLY A 1 123 ? 4.640 -9.020 4.758 1.00 81.06 123 GLY A N 1
ATOM 954 C CA . GLY A 1 123 ? 4.134 -8.087 5.761 1.00 81.06 123 GLY A CA 1
ATOM 955 C C . GLY A 1 123 ? 3.469 -6.847 5.150 1.00 81.06 123 GLY A C 1
ATOM 956 O O . GLY A 1 123 ? 3.482 -6.611 3.945 1.00 81.06 123 GLY A O 1
ATOM 957 N N . LYS A 1 124 ? 2.955 -5.969 6.014 1.00 79.75 124 LYS A N 1
ATOM 958 C CA . LYS A 1 124 ? 2.244 -4.729 5.623 1.00 79.75 124 LYS A CA 1
ATOM 959 C C . LYS A 1 124 ? 3.085 -3.735 4.829 1.00 79.75 124 LYS A C 1
ATOM 961 O O . LYS A 1 124 ? 2.549 -2.875 4.141 1.00 79.75 124 LYS A O 1
ATOM 966 N N . ARG A 1 125 ? 4.409 -3.845 4.952 1.00 82.69 125 ARG A N 1
ATOM 967 C CA . ARG A 1 125 ? 5.380 -3.036 4.205 1.00 82.69 125 ARG A CA 1
ATOM 968 C C . ARG A 1 125 ? 5.559 -3.513 2.761 1.00 82.69 125 ARG A C 1
ATOM 970 O O . ARG A 1 125 ? 6.237 -2.839 1.997 1.00 82.69 125 ARG A O 1
ATOM 977 N N . GLY A 1 126 ? 4.934 -4.630 2.400 1.00 89.50 126 GLY A N 1
ATOM 978 C CA . GLY A 1 126 ? 5.045 -5.239 1.088 1.00 89.50 126 GLY A CA 1
ATOM 979 C C . GLY A 1 126 ? 6.213 -6.216 0.968 1.00 89.50 126 GLY A C 1
ATOM 980 O O . GLY A 1 126 ? 6.806 -6.614 1.977 1.00 89.50 126 GLY A O 1
ATOM 981 N N . PRO A 1 127 ? 6.511 -6.643 -0.269 1.00 94.25 127 PRO A N 1
ATOM 982 C CA . PRO A 1 127 ? 7.610 -7.547 -0.578 1.00 94.25 127 PRO A CA 1
ATOM 983 C C . PRO A 1 127 ? 8.972 -6.925 -0.251 1.00 94.25 127 PRO A C 1
ATOM 985 O O . PRO A 1 127 ? 9.119 -5.703 -0.207 1.00 94.25 127 PRO A O 1
ATOM 988 N N . SER A 1 128 ? 9.989 -7.766 -0.055 1.00 93.56 128 SER A N 1
ATOM 989 C CA . SER A 1 128 ? 11.363 -7.289 0.116 1.00 93.56 128 SER A CA 1
ATOM 990 C C . SER A 1 128 ? 11.893 -6.638 -1.165 1.00 93.56 128 SER A C 1
ATOM 992 O O . SER A 1 128 ? 11.463 -6.961 -2.275 1.00 93.56 128 SER A O 1
ATOM 994 N N . MET A 1 129 ? 12.882 -5.752 -1.017 1.00 93.19 129 MET A N 1
ATOM 995 C CA . MET A 1 129 ? 13.570 -5.162 -2.169 1.00 93.19 129 MET A CA 1
ATOM 996 C C . MET A 1 129 ? 14.247 -6.217 -3.047 1.00 93.19 129 MET A C 1
ATOM 998 O O . MET A 1 129 ? 14.265 -6.041 -4.260 1.00 93.19 129 MET A O 1
ATOM 1002 N N . ASP A 1 130 ? 14.728 -7.321 -2.471 1.00 94.44 130 ASP A N 1
ATOM 1003 C CA . ASP A 1 130 ? 15.318 -8.429 -3.233 1.00 94.44 130 ASP A CA 1
ATOM 1004 C C . ASP A 1 130 ? 14.284 -9.091 -4.151 1.00 94.44 130 ASP A C 1
ATOM 1006 O O . ASP A 1 130 ? 14.526 -9.249 -5.346 1.00 94.44 130 ASP A O 1
ATOM 1010 N N . PHE A 1 131 ? 13.085 -9.379 -3.630 1.00 94.75 131 PHE A N 1
ATOM 1011 C CA . PHE A 1 131 ? 11.989 -9.922 -4.435 1.00 94.75 131 PHE A CA 1
ATOM 1012 C C . PHE A 1 131 ? 11.591 -8.963 -5.565 1.00 94.75 131 PHE A C 1
ATOM 1014 O O . PHE A 1 131 ? 11.391 -9.383 -6.707 1.00 94.75 131 PHE A O 1
ATOM 1021 N N . ILE A 1 132 ? 11.501 -7.665 -5.257 1.00 95.06 132 ILE A N 1
ATOM 1022 C CA . ILE A 1 132 ? 11.180 -6.634 -6.249 1.00 95.06 132 ILE A CA 1
ATOM 1023 C C . ILE A 1 132 ? 12.264 -6.582 -7.331 1.00 95.06 132 ILE A C 1
ATOM 1025 O O . ILE A 1 132 ? 11.944 -6.608 -8.518 1.00 95.06 132 ILE A O 1
ATOM 1029 N N . ALA A 1 133 ? 13.539 -6.559 -6.939 1.00 92.81 133 ALA A N 1
ATOM 1030 C CA . ALA A 1 133 ? 14.668 -6.529 -7.860 1.00 92.81 133 ALA A CA 1
ATOM 1031 C C . ALA A 1 133 ? 14.690 -7.757 -8.780 1.00 92.81 133 ALA A C 1
ATOM 1033 O O . ALA A 1 133 ? 14.956 -7.619 -9.972 1.00 92.81 133 ALA A O 1
ATOM 1034 N N . ASP A 1 134 ? 14.370 -8.942 -8.266 1.00 93.69 134 ASP A N 1
ATOM 1035 C CA . ASP A 1 134 ? 14.327 -10.163 -9.070 1.00 93.69 134 ASP A CA 1
ATOM 1036 C C . ASP A 1 134 ? 13.157 -10.182 -10.061 1.00 93.69 134 ASP A C 1
ATOM 1038 O O . ASP A 1 134 ? 13.330 -10.631 -11.199 1.00 93.69 134 ASP A O 1
ATOM 1042 N N . CYS A 1 135 ? 11.996 -9.633 -9.687 1.00 93.81 135 CYS A N 1
ATOM 1043 C CA . CYS A 1 135 ? 10.890 -9.423 -10.628 1.00 93.81 135 CYS A CA 1
ATOM 1044 C C . CYS A 1 135 ? 11.300 -8.469 -11.757 1.00 93.81 135 CYS A C 1
ATOM 1046 O O . CYS A 1 135 ? 11.055 -8.756 -12.928 1.00 93.81 135 CYS A O 1
ATOM 1048 N N . VAL A 1 136 ? 11.988 -7.375 -11.418 1.00 90.69 136 VAL A N 1
ATOM 1049 C CA . VAL A 1 136 ? 12.489 -6.399 -12.396 1.00 90.69 136 VAL A CA 1
ATOM 1050 C C . VAL A 1 136 ? 13.506 -7.035 -13.340 1.00 90.69 136 VAL A C 1
ATOM 1052 O O . VAL A 1 136 ? 13.342 -6.936 -14.551 1.00 90.69 136 VAL A O 1
ATOM 1055 N N . LYS A 1 137 ? 14.520 -7.740 -12.825 1.00 90.50 137 LYS A N 1
ATOM 1056 C CA . LYS A 1 137 ? 15.531 -8.418 -13.660 1.00 90.50 137 LYS A CA 1
ATOM 1057 C C . LYS A 1 137 ? 14.891 -9.395 -14.645 1.00 90.50 137 LYS A C 1
ATOM 1059 O O . LYS A 1 137 ? 15.238 -9.387 -15.823 1.00 90.50 137 LYS A O 1
ATOM 1064 N N . ARG A 1 138 ? 13.944 -10.211 -14.171 1.00 91.62 138 ARG A N 1
ATOM 1065 C CA . ARG A 1 138 ? 13.235 -11.192 -15.003 1.00 91.62 138 ARG A CA 1
ATOM 1066 C C . ARG A 1 138 ? 12.407 -10.517 -16.090 1.00 91.62 138 ARG A C 1
ATOM 1068 O O . ARG A 1 138 ? 12.467 -10.930 -17.245 1.00 91.62 138 ARG A O 1
ATOM 1075 N N . PHE A 1 139 ? 11.666 -9.471 -15.732 1.00 90.81 139 PHE A N 1
ATOM 1076 C CA . PHE A 1 139 ? 10.889 -8.689 -16.689 1.00 90.81 139 PHE 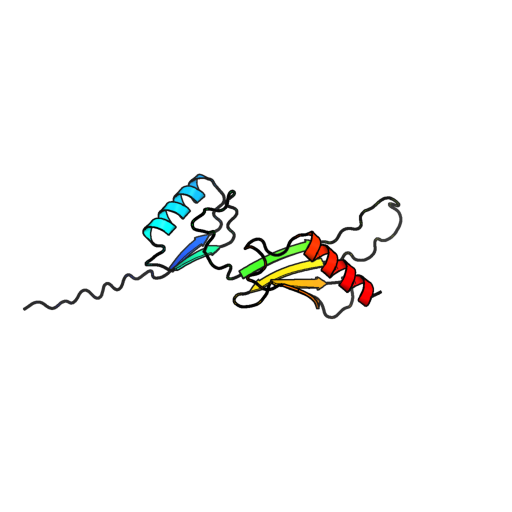A CA 1
ATOM 1077 C C . PHE A 1 139 ? 11.790 -8.089 -17.776 1.00 90.81 139 PHE A C 1
ATOM 1079 O O . PHE A 1 139 ? 11.503 -8.226 -18.961 1.00 90.81 139 PHE A O 1
ATOM 1086 N N . MET A 1 140 ? 12.928 -7.515 -17.378 1.00 85.56 140 MET A N 1
ATOM 1087 C CA . MET A 1 140 ? 13.909 -6.942 -18.299 1.00 85.56 140 MET A CA 1
ATOM 1088 C C . MET A 1 140 ? 14.505 -7.986 -19.251 1.00 85.56 140 MET A C 1
ATOM 1090 O O . MET 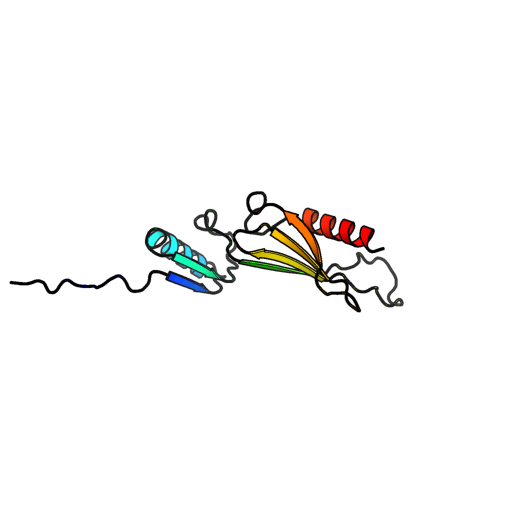A 1 140 ? 14.601 -7.713 -20.441 1.00 85.56 140 MET A O 1
ATOM 1094 N N . SER A 1 141 ? 14.844 -9.188 -18.766 1.00 86.12 141 SER A N 1
ATOM 1095 C CA . SER A 1 141 ? 15.393 -10.261 -19.615 1.00 86.12 141 SER A CA 1
ATOM 1096 C C . SER A 1 141 ? 14.410 -10.819 -20.649 1.00 86.12 141 SER A C 1
ATOM 1098 O O . SER A 1 141 ? 14.834 -11.426 -21.622 1.00 86.12 141 SER A O 1
ATOM 1100 N N . LEU A 1 142 ? 13.101 -10.656 -20.430 1.00 83.81 142 LEU A N 1
ATOM 1101 C CA . LEU A 1 142 ? 12.066 -11.097 -21.374 1.00 83.81 142 LEU A CA 1
ATOM 1102 C C . LEU A 1 142 ? 11.769 -10.047 -22.455 1.00 83.81 142 LEU A C 1
ATOM 1104 O O . LEU A 1 142 ? 11.130 -10.364 -23.455 1.00 83.81 142 LEU A O 1
ATOM 1108 N N . LYS A 1 143 ? 12.169 -8.793 -22.221 1.00 75.31 143 LYS A N 1
ATOM 1109 C CA . LYS A 1 143 ? 11.904 -7.641 -23.095 1.00 75.31 143 LYS A CA 1
ATOM 1110 C C . LYS A 1 143 ? 13.136 -7.205 -23.903 1.00 75.31 143 LYS A C 1
ATOM 1112 O O . LYS A 1 143 ? 12.987 -6.358 -24.780 1.00 75.31 143 LYS A O 1
ATOM 1117 N N . SER A 1 144 ? 14.318 -7.746 -23.588 1.00 61.78 144 SER A N 1
ATOM 1118 C CA . SER A 1 144 ? 15.578 -7.598 -24.336 1.00 61.78 144 SER A CA 1
ATOM 1119 C C . SER A 1 144 ? 15.679 -8.597 -25.479 1.00 61.78 144 SER A C 1
ATOM 1121 O O . SER A 1 144 ? 16.118 -8.184 -26.572 1.00 61.78 144 SER A O 1
#

Secondary structure (DSSP, 8-state):
----------S-SEEEEE---SHHHHHHHHHHHHHHTTTSEEEEES---SSPPGGGTSS---EEEEEEE------S-TTS-PPPPPEEEEEEETTSPEEEEEE-TTSSSS-EEEEEE-TTTS-TT-S-HHHHHHHHHHHHHHH-

Radius of gyration: 22.03 Å; Cα contacts (8 Å, |Δi|>4): 178; chains: 1; bounding box: 78×26×56 Å

InterPro domains:
  IPR018962 Domain of unknown function DUF1995 [PF09353] (12-118)

Foldseek 3Di:
DDDPPPPPPPPAQEAEAEAAADPVSVVVVVVCCVVPVVRHHYHYYNYNDPPDDPSCQPDDLAKDKDKDWADDPDDDDPPDDDAQIKIWIFIDHPPDWTWIWIARPDDDPGTDTLDTDGPVVDGSVHDDPVVNVVSVVVVVVVVD

Nearest PDB structures (foldseek):
  9brs-assembly1_5  TM=5.048E-01  e=1.254E+00  Mus musculus
  7vw7-assembly1_D  TM=4.188E-01  e=1.516E+00  Enterococcus hirae
  9brt-assembly1_3  TM=5.180E-01  e=2.849E+00  Mus musculus
  4rev-assembly2_B  TM=3.663E-01  e=1.336E+00  Pisum sativum
  4rev-assembly1_A  TM=3.070E-01  e=1.423E+00  Pisum sativum

Solvent-accessible surface area (backbone atoms only — not comparable to full-atom values): 9045 Å² total; per-residue (Å²): 135,87,79,84,74,80,80,74,66,77,90,63,58,64,45,80,45,74,52,42,56,49,72,69,45,46,54,50,51,52,52,49,46,73,74,34,57,91,77,33,48,76,46,75,41,78,64,58,46,79,75,70,56,74,80,64,67,79,55,82,72,54,69,47,76,47,80,46,72,54,72,81,86,78,79,88,68,99,83,60,90,75,75,72,53,42,37,34,40,40,36,35,48,62,89,49,47,34,38,34,28,40,26,66,68,88,84,70,96,56,73,39,84,47,44,71,47,57,55,86,82,35,60,92,87,46,71,56,69,67,60,52,49,52,29,50,53,53,46,49,67,76,73,110

pLDDT: mean 83.07, std 14.84, range [42.72, 96.62]

Mean predicted aligned error: 9.58 Å